Protein AF-A0A2V7A4N6-F1 (afdb_monomer_lite)

Foldseek 3Di:
DFDWDDWDWAQFQWWKKKFKDADLVLLVCQCVVQVHQFKFKWKADDPPTDGQDTHSGGDIDIGPHTDGGGITIIIGTNDPPPTRIDMDMDTHHDD

pLDDT: mean 85.52, std 9.91, range [47.59, 94.62]

Structure (mmCIF, N/CA/C/O backbone):
data_AF-A0A2V7A4N6-F1
#
_entry.id   AF-A0A2V7A4N6-F1
#
loop_
_atom_site.group_PDB
_atom_site.id
_atom_site.type_symbol
_atom_site.label_atom_id
_atom_site.label_alt_id
_atom_site.label_comp_id
_atom_site.label_asym_id
_atom_site.label_entity_id
_atom_site.label_seq_id
_atom_site.pdbx_PDB_ins_code
_atom_site.Cartn_x
_atom_site.Cartn_y
_atom_site.Cartn_z
_atom_site.occupancy
_atom_site.B_iso_or_equiv
_atom_site.auth_seq_id
_atom_site.auth_comp_id
_atom_site.auth_asym_id
_atom_site.auth_atom_id
_atom_site.pdbx_PDB_model_num
ATOM 1 N N . MET A 1 1 ? -2.523 -18.848 5.407 1.00 47.59 1 MET A N 1
ATOM 2 C CA . MET A 1 1 ? -1.700 -18.269 4.326 1.00 47.59 1 MET A CA 1
ATOM 3 C C . MET A 1 1 ? -2.074 -16.813 4.267 1.00 47.59 1 MET A C 1
ATOM 5 O O . MET A 1 1 ? -3.261 -16.539 4.164 1.00 47.59 1 MET A O 1
ATOM 9 N N . ASP A 1 2 ? -1.109 -15.915 4.394 1.00 56.47 2 ASP A N 1
ATOM 10 C CA . ASP A 1 2 ? -1.403 -14.493 4.265 1.00 56.47 2 ASP A CA 1
ATOM 11 C C . ASP A 1 2 ? -1.605 -14.185 2.787 1.00 56.47 2 ASP A C 1
ATOM 13 O O . ASP A 1 2 ? -0.725 -14.437 1.962 1.00 56.47 2 ASP A O 1
ATOM 17 N N . VAL A 1 3 ? -2.812 -13.748 2.449 1.00 57.75 3 VAL A N 1
ATOM 18 C CA . VAL A 1 3 ? -3.211 -13.496 1.068 1.00 57.75 3 VAL A CA 1
ATOM 19 C C . VAL A 1 3 ? -2.679 -12.124 0.658 1.00 57.75 3 VAL A C 1
ATOM 21 O O . VAL A 1 3 ? -2.794 -11.144 1.395 1.00 57.75 3 VAL A O 1
ATOM 24 N N . PHE A 1 4 ? -2.049 -12.068 -0.515 1.00 61.94 4 PHE A N 1
ATOM 25 C CA . PHE A 1 4 ? -1.648 -10.817 -1.144 1.00 61.94 4 PHE A CA 1
ATOM 26 C C . PHE A 1 4 ? -2.766 -10.331 -2.062 1.00 61.94 4 PHE A C 1
ATOM 28 O O . PHE A 1 4 ? -3.192 -11.046 -2.971 1.00 61.94 4 PHE A O 1
ATOM 35 N N . HIS A 1 5 ? -3.209 -9.098 -1.850 1.00 70.38 5 HIS A N 1
ATOM 36 C CA . HIS A 1 5 ? -4.215 -8.429 -2.659 1.00 70.38 5 HIS A CA 1
ATOM 37 C C . HIS A 1 5 ? -3.561 -7.389 -3.578 1.00 70.38 5 HIS A C 1
ATOM 39 O O . HIS A 1 5 ? -2.528 -6.794 -3.260 1.00 70.38 5 HIS A O 1
ATOM 45 N N . GLY A 1 6 ? -4.179 -7.178 -4.741 1.00 71.06 6 GLY A N 1
ATOM 46 C CA . GLY A 1 6 ? -3.714 -6.233 -5.755 1.00 71.06 6 GLY A CA 1
ATOM 47 C C . GLY A 1 6 ? -2.722 -6.810 -6.773 1.00 71.06 6 GLY A C 1
ATOM 48 O O . GLY A 1 6 ? -1.921 -7.708 -6.492 1.00 71.06 6 GLY A O 1
ATOM 49 N N . ASP A 1 7 ? -2.799 -6.278 -7.993 1.00 79.31 7 ASP A N 1
ATOM 50 C CA . ASP A 1 7 ? -1.887 -6.568 -9.108 1.00 79.31 7 ASP A CA 1
ATOM 51 C C . ASP A 1 7 ? -1.536 -5.264 -9.838 1.00 79.31 7 ASP A C 1
ATOM 53 O O . ASP A 1 7 ? -1.858 -5.050 -11.007 1.00 79.31 7 ASP A O 1
ATOM 57 N N . TRP A 1 8 ? -0.927 -4.327 -9.103 1.00 90.06 8 TRP A N 1
ATOM 58 C CA . TRP A 1 8 ? -0.472 -3.067 -9.684 1.00 90.06 8 TRP A CA 1
ATOM 59 C C . TRP A 1 8 ? 0.927 -3.251 -10.255 1.00 90.06 8 TRP A C 1
ATOM 61 O O . TRP A 1 8 ? 1.863 -3.589 -9.530 1.00 90.06 8 TRP A O 1
ATOM 71 N N . ARG A 1 9 ? 1.086 -2.999 -11.555 1.00 91.12 9 ARG A N 1
ATOM 72 C CA . ARG A 1 9 ? 2.369 -3.147 -12.251 1.00 91.12 9 ARG A CA 1
ATOM 73 C C . ARG A 1 9 ? 2.937 -1.803 -12.671 1.00 91.12 9 ARG A C 1
ATOM 75 O O . ARG A 1 9 ? 2.215 -0.947 -13.184 1.00 91.12 9 ARG A O 1
ATOM 82 N N . ALA A 1 10 ? 4.240 -1.642 -12.463 1.00 91.25 10 ALA A N 1
ATOM 83 C CA . ALA A 1 10 ? 4.959 -0.441 -12.855 1.00 91.25 10 ALA A CA 1
ATOM 84 C C . ALA A 1 10 ? 4.900 -0.270 -14.383 1.00 91.25 10 ALA A 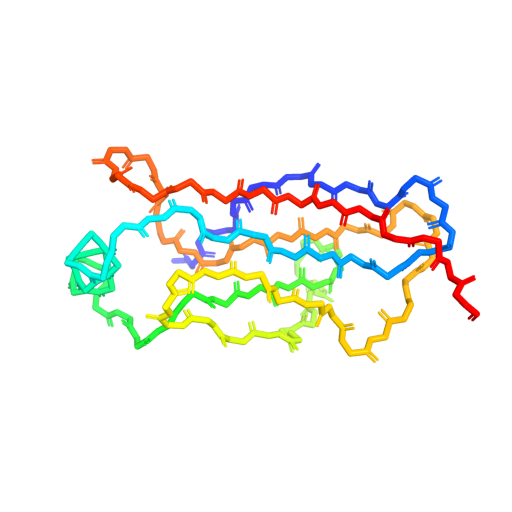C 1
ATOM 86 O O . ALA A 1 10 ? 5.315 -1.179 -15.102 1.00 91.25 10 ALA A O 1
ATOM 87 N N . PRO A 1 11 ? 4.436 0.869 -14.924 1.00 90.50 11 PRO A N 1
ATOM 88 C CA . PRO A 1 11 ? 4.357 1.053 -16.374 1.00 90.50 11 PRO A CA 1
ATOM 89 C C . PRO A 1 11 ? 5.745 1.220 -17.015 1.00 90.50 11 PRO A C 1
ATOM 91 O O . PRO A 1 11 ? 5.985 0.800 -18.144 1.00 90.50 11 PRO A O 1
ATOM 94 N N . LYS A 1 12 ? 6.692 1.811 -16.284 1.00 90.94 12 LYS A N 1
ATOM 95 C CA . LYS A 1 12 ? 8.077 2.076 -16.697 1.00 90.94 12 LYS A CA 1
ATOM 96 C C . LYS A 1 12 ? 8.997 1.970 -15.482 1.00 90.94 12 LYS A C 1
ATOM 98 O O . LYS A 1 12 ? 8.531 1.612 -14.405 1.00 90.94 12 LYS A O 1
ATOM 103 N N . ALA A 1 13 ? 10.280 2.293 -15.644 1.00 92.75 13 ALA A N 1
ATOM 104 C CA . ALA A 1 13 ? 11.131 2.542 -14.488 1.00 92.75 13 ALA A CA 1
ATOM 105 C C . ALA A 1 13 ? 10.567 3.739 -13.699 1.00 92.75 13 ALA A C 1
ATOM 107 O O . ALA A 1 13 ? 10.549 4.864 -14.201 1.00 92.75 13 ALA A O 1
ATOM 108 N N . SER A 1 14 ? 10.027 3.483 -12.513 1.00 93.00 14 SER A N 1
ATOM 109 C CA . SER A 1 14 ? 9.275 4.468 -11.730 1.00 93.00 14 SER A CA 1
ATOM 110 C C . SER A 1 14 ? 9.376 4.182 -10.238 1.00 93.00 14 SER A C 1
ATOM 112 O O . SER A 1 14 ? 9.750 3.084 -9.819 1.00 93.00 14 SER A O 1
ATOM 114 N N . ARG A 1 15 ? 9.056 5.178 -9.412 1.00 92.75 15 ARG A N 1
ATOM 115 C CA . ARG A 1 15 ? 8.945 4.993 -7.962 1.00 92.75 15 ARG A CA 1
ATOM 116 C C . ARG A 1 15 ? 7.461 4.879 -7.592 1.00 92.75 15 ARG A C 1
ATOM 118 O O . ARG A 1 15 ? 6.736 5.864 -7.740 1.00 92.75 15 ARG A O 1
ATOM 125 N N . PRO A 1 16 ? 6.978 3.698 -7.162 1.00 91.88 16 PRO A N 1
ATOM 126 C CA . PRO A 1 16 ? 5.597 3.558 -6.727 1.00 91.88 16 PRO A CA 1
ATOM 127 C C . PRO A 1 16 ? 5.319 4.408 -5.489 1.00 91.88 16 PRO A C 1
ATOM 129 O O . PRO A 1 16 ? 6.166 4.539 -4.604 1.00 91.88 16 PRO A O 1
ATOM 132 N N . ILE A 1 17 ? 4.106 4.942 -5.423 1.00 93.88 17 ILE A N 1
ATOM 133 C CA . ILE A 1 17 ? 3.553 5.642 -4.269 1.00 93.88 17 ILE A CA 1
ATOM 134 C C . ILE A 1 17 ? 2.249 4.944 -3.909 1.00 93.88 17 ILE A C 1
ATOM 136 O O . ILE A 1 17 ? 1.310 4.909 -4.708 1.00 93.88 17 ILE A O 1
ATOM 140 N N . VAL A 1 18 ? 2.212 4.377 -2.708 1.00 92.88 18 VAL A N 1
ATOM 141 C CA . VAL A 1 18 ? 1.014 3.760 -2.141 1.00 92.88 18 VAL A CA 1
ATOM 142 C C . VAL A 1 18 ? 0.230 4.832 -1.413 1.00 92.88 18 VAL A C 1
ATOM 144 O O . VAL A 1 18 ? 0.767 5.495 -0.532 1.00 92.88 18 VAL A O 1
ATOM 147 N N . THR A 1 19 ? -1.043 4.976 -1.747 1.00 94.06 19 THR A N 1
ATOM 148 C CA . THR A 1 19 ? -1.972 5.825 -1.009 1.00 94.06 19 THR A CA 1
ATOM 149 C C . THR A 1 19 ? -2.976 4.941 -0.292 1.00 94.06 19 THR A C 1
ATOM 151 O O . THR A 1 19 ? -3.678 4.155 -0.930 1.00 94.06 19 THR A O 1
ATOM 154 N N . VAL A 1 20 ? -3.028 5.084 1.029 1.00 93.00 20 VAL A N 1
ATOM 155 C CA . VAL A 1 20 ? -4.042 4.491 1.897 1.00 93.00 20 VAL A CA 1
ATOM 156 C C . VAL A 1 20 ? -5.028 5.596 2.252 1.00 93.00 20 VAL A C 1
ATOM 158 O O . VAL A 1 20 ? -4.688 6.524 2.988 1.00 93.00 20 VAL A O 1
ATOM 161 N N . ASP A 1 21 ? -6.221 5.517 1.676 1.00 92.56 21 ASP A N 1
ATOM 162 C CA . ASP A 1 21 ? -7.316 6.459 1.887 1.00 92.56 21 ASP A CA 1
ATOM 163 C C . ASP A 1 21 ? -8.311 5.852 2.879 1.00 92.56 21 ASP A C 1
ATOM 165 O O . ASP A 1 21 ? -8.979 4.857 2.581 1.00 92.56 21 ASP A O 1
ATOM 169 N N . ALA A 1 22 ? -8.311 6.401 4.093 1.00 92.25 22 ALA A N 1
ATOM 170 C CA . ALA A 1 22 ? -9.089 5.942 5.234 1.00 92.25 22 ALA A CA 1
ATOM 171 C C . ALA A 1 22 ? -9.114 7.018 6.330 1.00 92.25 22 ALA A C 1
ATOM 173 O O . ALA A 1 22 ? -8.232 7.877 6.402 1.00 92.25 22 ALA A O 1
ATOM 174 N N . THR A 1 23 ? -10.081 6.936 7.243 1.00 93.44 23 THR A N 1
ATOM 175 C CA . THR A 1 23 ? -9.995 7.648 8.527 1.00 93.44 23 THR A CA 1
ATOM 176 C C . THR A 1 23 ? -9.055 6.907 9.486 1.00 93.44 23 THR A C 1
ATOM 178 O O . THR A 1 23 ? -8.774 5.718 9.308 1.00 93.44 23 THR A O 1
ATOM 181 N N . GLU A 1 24 ? -8.574 7.577 10.540 1.00 89.50 24 GLU A N 1
ATOM 182 C CA . GLU A 1 24 ? -7.773 6.905 11.577 1.00 89.50 24 GLU A CA 1
ATOM 183 C C . GLU A 1 24 ? -8.528 5.750 12.244 1.00 89.50 24 GLU A C 1
ATOM 185 O O . GLU A 1 24 ? -7.940 4.706 12.525 1.00 89.50 24 GLU A O 1
ATOM 190 N N . ASP A 1 25 ? -9.828 5.921 12.487 1.00 91.94 25 ASP A N 1
ATOM 191 C CA . ASP A 1 25 ? -10.651 4.895 13.123 1.00 91.94 25 ASP A CA 1
ATOM 192 C C . ASP A 1 25 ? -10.866 3.695 12.200 1.00 91.94 25 ASP A C 1
ATOM 194 O O . ASP A 1 25 ? -10.735 2.559 12.653 1.00 91.94 25 ASP A O 1
ATOM 198 N N . ALA A 1 26 ? -11.096 3.926 10.902 1.00 91.38 26 ALA A N 1
ATOM 199 C CA . ALA A 1 26 ? -11.185 2.853 9.912 1.00 91.38 26 ALA A CA 1
ATOM 200 C C . ALA A 1 26 ? -9.874 2.054 9.832 1.00 91.38 26 ALA A C 1
ATOM 202 O O . ALA A 1 26 ? -9.903 0.823 9.813 1.00 91.38 26 ALA A O 1
ATOM 203 N N . MET A 1 27 ? -8.720 2.732 9.877 1.00 92.50 27 MET A N 1
ATOM 204 C CA . MET A 1 27 ? -7.419 2.056 9.939 1.00 92.50 27 MET A CA 1
ATOM 205 C C . MET A 1 27 ? -7.266 1.213 11.205 1.00 92.50 27 MET A C 1
ATOM 207 O O . MET A 1 27 ? -6.894 0.045 11.117 1.00 92.50 27 MET A O 1
ATOM 211 N N . LYS A 1 28 ? -7.584 1.759 12.385 1.00 91.19 28 LYS A N 1
ATOM 212 C CA . LYS A 1 28 ? -7.508 1.006 13.651 1.00 91.19 28 LYS A CA 1
ATOM 213 C C . LYS A 1 28 ? -8.423 -0.217 13.636 1.00 91.19 28 LYS A C 1
ATOM 215 O O . LYS A 1 28 ? -8.006 -1.289 14.066 1.00 91.19 28 LYS A O 1
ATOM 220 N N . GLN A 1 29 ? -9.647 -0.064 13.132 1.00 90.56 29 GLN A N 1
ATOM 221 C CA . GLN A 1 29 ? -10.612 -1.155 13.015 1.00 90.56 29 GLN A CA 1
ATOM 222 C C . GLN A 1 29 ? -10.126 -2.244 12.059 1.00 90.56 29 GLN A C 1
ATOM 224 O O . GLN A 1 29 ? -10.217 -3.417 12.407 1.00 90.56 29 GLN A O 1
ATOM 229 N N . LEU A 1 30 ? -9.566 -1.873 10.901 1.00 89.50 30 LEU A N 1
ATOM 230 C CA . LEU A 1 30 ? -8.974 -2.818 9.952 1.00 89.50 30 LEU A CA 1
ATOM 231 C C . LEU A 1 30 ? -7.855 -3.632 10.617 1.00 89.50 30 LEU A C 1
ATOM 233 O O . LEU A 1 30 ? -7.896 -4.859 10.633 1.00 89.50 30 LEU A O 1
ATOM 237 N N . LEU A 1 31 ? -6.872 -2.949 11.206 1.00 90.50 31 LEU A N 1
ATOM 238 C CA . LEU A 1 31 ? -5.720 -3.592 11.843 1.00 90.50 31 LEU A CA 1
ATOM 239 C C . LEU A 1 31 ? -6.151 -4.528 12.983 1.00 90.50 31 LEU A C 1
ATOM 241 O O . LEU A 1 31 ? -5.672 -5.659 13.075 1.00 90.50 31 LEU A O 1
ATOM 245 N N . ALA A 1 32 ? -7.112 -4.093 13.804 1.00 90.06 32 ALA A N 1
ATOM 246 C CA . ALA A 1 32 ? -7.678 -4.904 14.877 1.00 90.06 32 ALA A CA 1
ATOM 247 C C . ALA A 1 32 ? -8.460 -6.120 14.354 1.00 90.06 32 ALA A C 1
ATOM 249 O O . ALA A 1 32 ? -8.311 -7.209 14.907 1.00 90.06 32 ALA A O 1
ATOM 250 N N . ALA A 1 33 ? -9.251 -5.962 13.288 1.00 87.31 33 ALA A N 1
ATOM 251 C CA . ALA A 1 33 ? -10.034 -7.045 12.690 1.00 87.31 33 ALA A CA 1
ATOM 252 C C . ALA A 1 33 ? -9.145 -8.184 12.169 1.00 87.31 33 ALA A C 1
ATOM 254 O O . ALA A 1 33 ? -9.498 -9.354 12.305 1.00 87.31 33 ALA A O 1
ATOM 255 N N . PHE A 1 34 ? -7.970 -7.846 11.633 1.00 85.06 34 PHE A N 1
ATOM 256 C CA . PHE A 1 34 ? -6.990 -8.823 11.157 1.00 85.06 34 PHE A CA 1
ATOM 257 C C . PHE A 1 34 ? -5.958 -9.241 12.209 1.00 85.06 34 PHE A C 1
ATOM 259 O O . PHE A 1 34 ? -5.166 -10.145 11.951 1.00 85.06 34 PHE A O 1
ATOM 266 N N . GLY A 1 35 ? -5.949 -8.610 13.386 1.00 88.50 35 GLY A N 1
ATOM 267 C CA . GLY A 1 35 ? -4.952 -8.868 14.425 1.00 88.50 35 GLY A CA 1
ATOM 268 C C . GLY A 1 35 ? -3.518 -8.549 13.986 1.00 88.50 35 GLY A C 1
ATOM 269 O O . GLY A 1 35 ? -2.581 -9.194 14.457 1.00 88.50 35 GLY A O 1
ATOM 270 N N . ILE A 1 36 ? -3.340 -7.584 13.076 1.00 87.75 36 ILE A N 1
ATOM 271 C CA . ILE A 1 36 ? -2.038 -7.184 12.521 1.00 87.75 36 ILE A CA 1
ATOM 272 C C . ILE A 1 36 ? -1.651 -5.772 12.986 1.00 87.75 36 ILE A C 1
ATOM 274 O O . ILE A 1 36 ? -2.522 -4.921 13.154 1.00 87.75 36 ILE A O 1
ATOM 278 N N . PRO A 1 37 ? -0.353 -5.475 13.178 1.00 89.38 37 PRO A N 1
ATOM 279 C CA . PRO A 1 37 ? 0.097 -4.144 13.597 1.00 89.38 37 PRO A CA 1
ATOM 280 C C . PRO A 1 37 ? 0.148 -3.123 12.445 1.00 89.38 37 PRO A C 1
ATOM 282 O O . PRO A 1 37 ? 0.178 -1.916 12.689 1.00 89.38 37 PRO A O 1
ATOM 285 N N . SER A 1 38 ? 0.192 -3.595 11.197 1.00 91.31 38 SER A N 1
ATOM 286 C CA . SER A 1 38 ? 0.341 -2.782 9.988 1.00 91.31 38 SER A CA 1
ATOM 287 C C . SER A 1 38 ? -0.069 -3.565 8.743 1.00 91.31 38 SER A C 1
ATOM 289 O O . SER A 1 38 ? -0.056 -4.793 8.743 1.00 91.31 38 SER A O 1
ATOM 291 N N . LEU A 1 39 ? -0.373 -2.842 7.667 1.00 90.31 39 LEU A N 1
ATOM 292 C CA . LEU A 1 39 ? -0.425 -3.375 6.310 1.00 90.31 39 LEU A CA 1
ATOM 293 C C . LEU A 1 39 ? 0.987 -3.439 5.735 1.00 90.31 39 LEU A C 1
ATOM 295 O O . LEU A 1 39 ? 1.695 -2.429 5.717 1.00 90.31 39 LEU A O 1
ATOM 299 N N . ASP A 1 40 ? 1.376 -4.602 5.224 1.00 89.56 40 ASP A N 1
ATOM 300 C CA . ASP A 1 40 ? 2.669 -4.769 4.568 1.00 89.56 40 ASP A CA 1
ATOM 301 C C . ASP A 1 40 ? 2.508 -4.630 3.053 1.00 89.56 40 ASP A C 1
ATOM 303 O O . ASP A 1 40 ? 1.730 -5.349 2.420 1.00 89.56 40 ASP A O 1
ATOM 307 N N . PHE A 1 41 ? 3.275 -3.720 2.460 1.00 90.06 41 PHE A N 1
ATOM 308 C CA . PHE A 1 41 ? 3.351 -3.536 1.017 1.00 90.06 41 PHE A CA 1
ATOM 309 C C . PHE A 1 41 ? 4.627 -4.159 0.479 1.00 90.06 41 PHE A C 1
ATOM 311 O O . PHE A 1 41 ? 5.738 -3.898 0.963 1.00 90.06 41 PHE A O 1
ATOM 318 N N . ALA A 1 42 ? 4.460 -4.970 -0.557 1.00 89.06 42 ALA A N 1
ATOM 319 C CA . ALA A 1 42 ? 5.537 -5.753 -1.113 1.00 89.06 42 ALA A CA 1
ATOM 320 C C . ALA A 1 42 ? 5.765 -5.442 -2.591 1.00 89.06 42 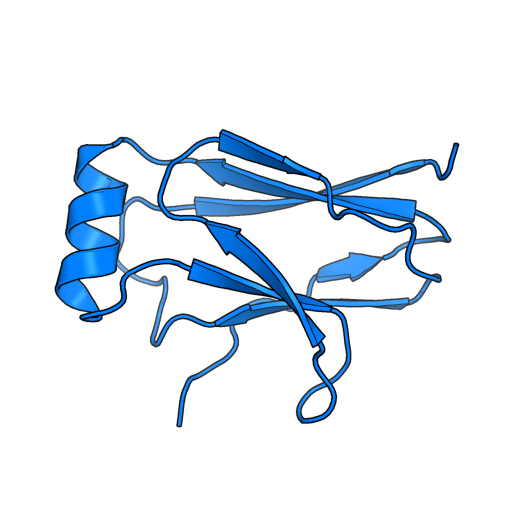ALA A C 1
ATOM 322 O O . ALA A 1 42 ? 4.851 -5.067 -3.328 1.00 89.06 42 ALA A O 1
ATOM 323 N N . ILE A 1 43 ? 7.025 -5.571 -2.996 1.00 89.19 43 ILE A N 1
ATOM 324 C CA . ILE A 1 43 ? 7.481 -5.461 -4.378 1.00 89.19 43 ILE A CA 1
ATOM 325 C C . ILE A 1 43 ? 7.960 -6.836 -4.828 1.00 89.19 43 ILE A C 1
ATOM 327 O O . ILE A 1 43 ? 8.814 -7.426 -4.168 1.00 89.19 43 ILE A O 1
ATOM 331 N N . GLY A 1 44 ? 7.503 -7.290 -5.990 1.00 85.81 44 GLY A N 1
ATOM 332 C CA . GLY A 1 44 ? 7.950 -8.539 -6.603 1.00 85.81 44 GLY A CA 1
ATOM 333 C C . GLY A 1 44 ? 6.801 -9.468 -6.973 1.00 85.81 44 GLY A C 1
ATOM 334 O O . GLY A 1 44 ? 5.630 -9.160 -6.759 1.00 85.81 44 GLY A O 1
ATOM 335 N N . GLU A 1 45 ? 7.153 -10.595 -7.584 1.00 82.81 45 GLU A N 1
ATOM 336 C CA . GLU A 1 45 ? 6.196 -11.635 -7.965 1.00 82.81 45 GLU A CA 1
ATOM 337 C C . GLU A 1 45 ? 5.835 -12.537 -6.779 1.00 82.81 45 GLU A C 1
ATOM 339 O O . GLU A 1 45 ? 6.569 -12.607 -5.793 1.00 82.81 45 GLU A O 1
ATOM 344 N N . ALA A 1 46 ? 4.722 -13.266 -6.917 1.00 75.69 46 ALA A N 1
ATOM 345 C CA . ALA A 1 46 ? 4.212 -14.183 -5.901 1.00 75.69 46 ALA A CA 1
ATOM 346 C C . ALA A 1 46 ? 5.269 -15.203 -5.440 1.00 75.69 46 ALA A C 1
ATOM 348 O O . ALA A 1 46 ? 5.773 -15.987 -6.245 1.00 75.69 46 ALA A O 1
ATOM 349 N N . GLY A 1 47 ? 5.589 -15.213 -4.145 1.00 77.38 47 GLY A N 1
ATOM 350 C CA . GLY A 1 47 ? 6.602 -16.083 -3.539 1.00 77.38 47 GLY A CA 1
ATOM 351 C C . GLY A 1 47 ? 8.041 -15.555 -3.617 1.00 77.38 47 GLY A C 1
ATOM 352 O O . GLY A 1 47 ? 8.953 -16.223 -3.129 1.00 77.38 47 GLY A O 1
ATOM 353 N N . GLN A 1 48 ? 8.261 -14.382 -4.215 1.00 82.12 48 GLN A N 1
ATOM 354 C CA . GLN A 1 48 ? 9.557 -13.692 -4.285 1.00 82.12 48 GLN A CA 1
ATOM 355 C C . GLN A 1 48 ? 9.462 -12.233 -3.816 1.00 82.12 48 GLN A C 1
ATOM 357 O O . GLN A 1 48 ? 10.363 -11.430 -4.080 1.00 82.12 48 GLN A O 1
ATOM 362 N N . GLU A 1 49 ? 8.371 -11.862 -3.148 1.00 82.19 49 GLU A N 1
ATOM 363 C CA . GLU A 1 49 ? 8.144 -10.485 -2.754 1.00 82.19 49 GLU A CA 1
ATOM 364 C C . GLU A 1 49 ? 9.112 -10.034 -1.658 1.00 82.19 49 GLU A C 1
ATOM 366 O O . GLU A 1 49 ? 9.386 -10.729 -0.679 1.00 82.19 49 GLU A O 1
ATOM 371 N N . GLN A 1 50 ? 9.592 -8.803 -1.800 1.00 78.50 50 GLN A N 1
ATOM 372 C CA . GLN A 1 50 ? 10.309 -8.084 -0.758 1.00 78.50 50 GLN A CA 1
ATOM 373 C C . GLN A 1 50 ? 9.319 -7.146 -0.070 1.00 78.50 50 GLN A C 1
ATOM 375 O O . GLN A 1 50 ? 8.720 -6.296 -0.733 1.00 78.50 50 GLN A O 1
ATOM 380 N N . VAL A 1 51 ? 9.149 -7.278 1.249 1.00 76.94 51 VAL A N 1
ATOM 381 C CA . VAL A 1 51 ? 8.406 -6.288 2.045 1.00 76.94 51 VAL A CA 1
ATOM 382 C C . VAL A 1 51 ? 9.261 -5.035 2.123 1.00 76.94 51 VAL A C 1
ATOM 384 O O . VAL A 1 51 ? 10.393 -5.087 2.600 1.00 76.94 51 VAL A O 1
ATOM 387 N N . MET A 1 52 ? 8.745 -3.922 1.609 1.00 81.50 52 MET A N 1
ATOM 388 C CA . MET A 1 52 ? 9.536 -2.693 1.497 1.00 81.50 52 MET A CA 1
ATOM 389 C C . MET A 1 52 ? 8.878 -1.501 2.198 1.00 81.50 52 MET A C 1
ATOM 391 O O . MET A 1 52 ? 9.548 -0.483 2.359 1.00 81.50 52 MET A O 1
ATOM 395 N N . ILE A 1 53 ? 7.618 -1.615 2.649 1.00 89.81 53 ILE A N 1
ATOM 396 C CA . ILE A 1 53 ? 6.956 -0.618 3.506 1.00 89.81 53 ILE A CA 1
ATOM 397 C C . ILE A 1 53 ? 5.923 -1.306 4.408 1.00 89.81 53 ILE A C 1
ATOM 399 O O . ILE A 1 53 ? 5.147 -2.133 3.934 1.00 89.81 53 ILE A O 1
ATOM 403 N N . GLN A 1 54 ? 5.878 -0.910 5.679 1.00 91.75 54 GLN A N 1
ATOM 404 C CA . GLN A 1 54 ? 4.800 -1.240 6.611 1.00 91.75 54 GLN A CA 1
ATOM 405 C C . GLN A 1 54 ? 4.022 0.036 6.933 1.00 91.75 54 GLN A C 1
ATOM 407 O O . GLN A 1 54 ? 4.626 1.063 7.247 1.00 91.75 54 GLN A O 1
ATOM 412 N N . VAL A 1 55 ? 2.695 -0.008 6.835 1.00 92.06 55 VAL A N 1
ATOM 413 C CA . VAL A 1 55 ? 1.827 1.166 6.986 1.00 92.06 55 VAL A CA 1
ATOM 414 C C . VAL A 1 55 ? 0.742 0.885 8.013 1.00 92.06 55 VAL A C 1
ATOM 416 O O . VAL A 1 55 ? -0.021 -0.068 7.880 1.00 92.06 55 VAL A O 1
ATOM 419 N N . SER A 1 56 ? 0.643 1.740 9.025 1.00 92.69 56 SER A N 1
ATOM 420 C CA . SER A 1 56 ? -0.370 1.645 10.084 1.00 92.69 56 SER A CA 1
ATOM 421 C C . SER A 1 56 ? -1.368 2.809 10.087 1.00 92.69 56 SER A C 1
ATOM 423 O O . SER A 1 56 ? -2.291 2.824 10.897 1.00 92.69 56 SER A O 1
ATOM 425 N N . THR A 1 57 ? -1.218 3.776 9.178 1.00 93.88 57 THR A N 1
ATOM 426 C CA . THR A 1 57 ? -2.057 4.980 9.105 1.00 93.88 57 THR A CA 1
ATOM 427 C C . THR A 1 57 ? -2.487 5.279 7.674 1.00 93.88 57 THR A C 1
ATOM 429 O O . THR A 1 57 ? -1.879 4.807 6.713 1.00 93.88 57 THR A O 1
ATOM 432 N N . ALA A 1 58 ? -3.511 6.117 7.524 1.00 93.50 58 ALA A N 1
ATOM 433 C CA . ALA A 1 58 ? -3.829 6.721 6.238 1.00 93.50 58 ALA A CA 1
ATOM 434 C C . ALA A 1 58 ? -2.701 7.666 5.790 1.00 93.50 58 ALA A C 1
ATOM 436 O O . ALA A 1 58 ? -1.955 8.202 6.617 1.00 93.50 58 ALA A O 1
ATOM 437 N N . GLY A 1 59 ? -2.569 7.867 4.481 1.00 94.62 59 GLY A N 1
ATOM 438 C CA . GLY A 1 59 ? -1.547 8.737 3.905 1.00 94.62 59 GLY A CA 1
ATOM 439 C C . GLY A 1 59 ? -0.982 8.232 2.583 1.00 94.62 59 GLY A C 1
ATOM 440 O O . GLY A 1 59 ? -1.471 7.269 1.997 1.00 94.62 59 GLY A O 1
ATOM 441 N N . SER A 1 60 ? 0.059 8.915 2.104 1.00 94.56 60 SER A N 1
ATOM 442 C CA . SER A 1 60 ? 0.799 8.534 0.897 1.00 94.56 60 SER A CA 1
ATOM 443 C C . SER A 1 60 ? 2.243 8.188 1.235 1.00 94.56 60 SER A C 1
ATOM 445 O O . SER A 1 60 ? 2.947 8.966 1.875 1.00 94.56 60 SER A O 1
ATOM 447 N N . PHE A 1 61 ? 2.678 7.026 0.767 1.00 93.94 61 PHE A N 1
ATOM 448 C CA . PHE A 1 61 ? 3.930 6.387 1.137 1.00 93.94 61 PHE A CA 1
ATOM 449 C C . PHE A 1 61 ? 4.708 6.042 -0.140 1.00 93.94 61 PHE A C 1
ATOM 451 O O . PHE A 1 61 ? 4.379 5.067 -0.825 1.00 93.94 61 PHE A O 1
ATOM 458 N N . PRO A 1 62 ? 5.712 6.850 -0.524 1.00 92.19 62 PRO A N 1
ATOM 459 C CA . PRO A 1 62 ? 6.589 6.511 -1.635 1.00 92.19 62 PRO A CA 1
ATOM 460 C C . PRO A 1 62 ? 7.483 5.329 -1.253 1.00 92.19 62 PRO A C 1
ATOM 462 O O . PRO A 1 62 ? 8.064 5.304 -0.167 1.00 92.19 62 PRO A O 1
ATOM 465 N N . PHE A 1 63 ? 7.655 4.369 -2.161 1.00 90.56 63 PHE A N 1
ATOM 466 C CA . PHE A 1 63 ? 8.651 3.318 -1.967 1.00 90.56 63 PHE A CA 1
ATOM 467 C C . PHE A 1 63 ? 10.069 3.899 -1.952 1.00 90.56 63 PHE A C 1
ATOM 469 O O . PHE A 1 63 ? 10.363 4.852 -2.678 1.00 90.56 63 PHE A O 1
ATOM 476 N N . PRO A 1 64 ? 10.992 3.303 -1.176 1.00 87.31 64 PRO A N 1
ATOM 477 C CA . PRO A 1 64 ? 12.339 3.843 -1.002 1.00 87.31 64 PRO A CA 1
ATOM 478 C C . PRO A 1 64 ? 13.212 3.728 -2.261 1.00 87.31 64 PRO A C 1
ATOM 480 O O . PRO A 1 64 ? 14.274 4.343 -2.326 1.00 87.31 64 PRO A O 1
ATOM 483 N N . ARG A 1 65 ? 12.793 2.951 -3.271 1.00 87.75 65 ARG A N 1
ATOM 484 C CA . ARG A 1 65 ? 13.554 2.732 -4.506 1.00 87.75 65 ARG A CA 1
ATOM 485 C C . ARG A 1 65 ? 12.684 2.806 -5.756 1.00 87.75 65 ARG A C 1
ATOM 487 O O . ARG A 1 65 ? 11.489 2.522 -5.716 1.00 87.75 65 ARG A O 1
ATOM 494 N N . VAL A 1 66 ? 13.327 3.138 -6.872 1.00 90.50 66 VAL A N 1
ATOM 495 C CA . VAL A 1 66 ? 12.773 2.954 -8.219 1.00 90.50 66 VAL A CA 1
ATOM 496 C C . VAL A 1 66 ? 12.691 1.455 -8.515 1.00 90.50 66 VAL A C 1
ATOM 498 O O . VAL A 1 66 ? 13.593 0.697 -8.157 1.00 90.50 66 VAL A O 1
ATOM 501 N N . VAL A 1 67 ? 11.610 1.029 -9.160 1.00 89.38 67 VAL A N 1
ATOM 502 C CA . VAL A 1 67 ? 11.430 -0.334 -9.668 1.00 89.38 67 VAL A C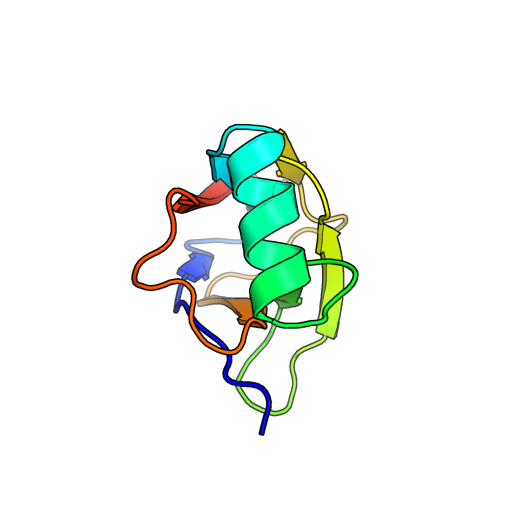A 1
ATOM 503 C C . VAL A 1 67 ? 11.431 -0.316 -11.190 1.00 89.38 67 VAL A C 1
ATOM 505 O O . VAL A 1 67 ? 11.092 0.696 -11.800 1.00 89.38 67 VAL A O 1
ATOM 508 N N . VAL A 1 68 ? 11.827 -1.422 -11.817 1.00 91.12 68 VAL A N 1
ATOM 509 C CA . VAL A 1 68 ? 11.806 -1.550 -13.281 1.00 91.12 68 VAL A CA 1
ATOM 510 C C . VAL A 1 68 ? 10.374 -1.717 -13.799 1.00 91.12 68 VAL A C 1
ATOM 512 O O . VAL A 1 68 ? 9.478 -2.103 -13.045 1.00 91.12 68 VAL A O 1
ATOM 515 N N . SER A 1 69 ? 10.161 -1.464 -15.094 1.00 91.56 69 SER A N 1
ATOM 516 C CA . SER A 1 69 ? 8.866 -1.709 -15.748 1.00 91.56 69 SER A CA 1
ATOM 517 C C . SER A 1 69 ? 8.385 -3.147 -15.516 1.00 91.56 69 SER A C 1
ATOM 519 O O . SER A 1 69 ? 9.185 -4.080 -15.472 1.00 91.56 69 SER A O 1
ATOM 521 N N . GLY A 1 70 ? 7.078 -3.319 -15.337 1.00 89.88 70 GLY A N 1
ATOM 522 C CA . GLY A 1 70 ? 6.426 -4.602 -15.092 1.00 89.88 70 GLY A CA 1
ATOM 523 C C . GLY A 1 70 ? 6.497 -5.093 -13.647 1.00 89.88 70 GLY A C 1
ATOM 524 O O . GLY A 1 70 ? 5.737 -5.997 -13.297 1.00 89.88 70 GLY A O 1
ATOM 525 N N . THR A 1 71 ? 7.340 -4.486 -12.800 1.00 90.56 71 THR A N 1
ATOM 526 C CA . THR A 1 71 ? 7.460 -4.874 -11.389 1.00 90.56 71 THR A CA 1
ATOM 527 C C . THR A 1 71 ? 6.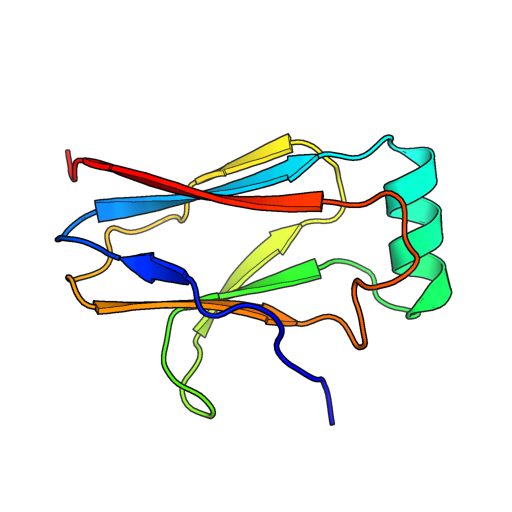114 -4.749 -10.685 1.00 90.56 71 THR A C 1
ATOM 529 O O . THR A 1 71 ? 5.465 -3.701 -10.752 1.00 90.56 71 THR A O 1
ATOM 532 N N . ARG A 1 72 ? 5.714 -5.818 -9.995 1.00 90.31 72 ARG A N 1
ATOM 533 C CA . ARG A 1 72 ? 4.460 -5.889 -9.253 1.00 90.31 72 ARG A CA 1
ATOM 534 C C . ARG A 1 72 ? 4.584 -5.256 -7.866 1.00 90.31 72 ARG A C 1
ATOM 536 O O . ARG A 1 72 ? 5.602 -5.412 -7.192 1.00 90.31 72 ARG A O 1
ATOM 543 N N . VAL A 1 73 ? 3.522 -4.568 -7.460 1.00 89.44 73 VAL A N 1
ATOM 544 C CA . VAL A 1 73 ? 3.263 -4.098 -6.098 1.00 89.44 73 VAL A CA 1
ATOM 545 C C . VAL A 1 73 ? 1.991 -4.776 -5.595 1.00 89.44 73 VAL A C 1
ATOM 547 O O . VAL A 1 73 ? 0.989 -4.837 -6.311 1.00 89.44 73 VAL A O 1
ATOM 550 N N . SER A 1 74 ? 2.034 -5.282 -4.368 1.00 87.44 74 SER A N 1
ATOM 551 C CA . SER A 1 74 ? 0.922 -5.968 -3.705 1.00 87.44 74 SER A CA 1
ATOM 552 C C . SER A 1 74 ? 0.846 -5.578 -2.227 1.00 87.44 74 SER A C 1
ATOM 554 O O . SER A 1 74 ? 1.794 -5.022 -1.667 1.00 87.44 74 SER A O 1
ATOM 556 N N . VAL A 1 75 ? -0.296 -5.843 -1.595 1.00 87.00 75 VAL A N 1
ATOM 557 C CA . VAL A 1 75 ? -0.526 -5.618 -0.160 1.00 87.00 75 VAL A CA 1
ATOM 558 C C . VAL A 1 75 ? -0.868 -6.933 0.529 1.00 87.00 75 VAL A C 1
ATOM 560 O O . VAL A 1 75 ? -1.642 -7.720 -0.007 1.00 87.00 75 VAL A O 1
ATOM 563 N N . ARG A 1 76 ? -0.299 -7.183 1.708 1.00 83.00 76 ARG A N 1
ATOM 564 C CA . ARG A 1 76 ? -0.562 -8.371 2.529 1.00 83.00 76 ARG A CA 1
ATOM 565 C C . ARG A 1 76 ? -1.526 -8.013 3.659 1.00 83.00 76 ARG A C 1
ATOM 567 O O . ARG A 1 76 ? -1.133 -7.396 4.645 1.00 83.00 76 ARG A O 1
ATOM 574 N N . ALA A 1 77 ? -2.782 -8.404 3.498 1.00 72.62 77 ALA A N 1
ATOM 575 C CA . ALA A 1 77 ? -3.841 -8.328 4.504 1.00 72.62 77 ALA A CA 1
ATOM 576 C C . ALA A 1 77 ? -4.872 -9.407 4.158 1.00 72.62 77 ALA A C 1
ATOM 578 O O . ALA A 1 77 ? -5.109 -9.624 2.977 1.00 72.62 77 ALA A O 1
ATOM 579 N N . ALA A 1 78 ? -5.438 -10.119 5.138 1.00 64.38 78 ALA A N 1
ATOM 580 C CA . ALA A 1 78 ? -6.186 -11.350 4.846 1.00 64.38 78 ALA A CA 1
ATOM 581 C C . ALA A 1 78 ? -7.511 -11.137 4.083 1.00 64.38 78 ALA A C 1
ATOM 583 O O . ALA A 1 78 ? -8.058 -12.101 3.561 1.00 64.38 78 ALA A O 1
ATOM 584 N N . ASP A 1 79 ? -7.986 -9.901 3.981 1.00 66.00 79 ASP A N 1
ATOM 585 C CA . ASP A 1 79 ? -8.886 -9.377 2.956 1.00 66.00 79 ASP A CA 1
ATOM 586 C C . ASP A 1 79 ? -8.898 -7.849 3.144 1.00 66.00 79 ASP A C 1
ATOM 588 O O . ASP A 1 79 ? -8.743 -7.372 4.261 1.00 66.00 79 ASP A O 1
ATOM 592 N N . LEU A 1 80 ? -9.050 -7.044 2.099 1.00 72.75 80 LEU A N 1
ATOM 593 C CA . LEU A 1 80 ? -9.371 -5.615 2.285 1.00 72.75 80 LEU A CA 1
ATOM 594 C C . LEU A 1 80 ? -10.854 -5.335 2.021 1.00 72.75 80 LEU A C 1
ATOM 596 O O . LEU A 1 80 ? -11.333 -4.230 2.271 1.00 72.75 80 LEU A O 1
ATOM 600 N N . SER A 1 81 ? -11.586 -6.323 1.502 1.00 69.56 81 SER A N 1
ATOM 601 C CA . SER A 1 81 ? -12.997 -6.192 1.176 1.00 69.56 81 SER A CA 1
ATOM 602 C C . SER A 1 81 ? -13.845 -6.010 2.441 1.00 69.56 81 SER A C 1
ATOM 604 O O . SER A 1 81 ? -13.583 -6.602 3.484 1.00 69.56 81 SER A O 1
ATOM 606 N N . GLY A 1 82 ? -14.852 -5.136 2.360 1.00 73.31 82 GLY A N 1
ATOM 607 C CA . GLY A 1 82 ? -15.760 -4.856 3.478 1.00 73.31 82 GLY A CA 1
ATOM 608 C C . GLY A 1 82 ? -15.257 -3.838 4.509 1.00 73.31 82 GLY A C 1
ATOM 609 O O . GLY A 1 82 ? -15.976 -3.571 5.468 1.00 73.31 82 GLY A O 1
ATOM 610 N N . HIS A 1 83 ? -14.079 -3.241 4.309 1.00 81.94 83 HIS A N 1
ATOM 611 C CA . HIS A 1 83 ? -13.555 -2.171 5.158 1.00 81.94 83 HIS A CA 1
ATOM 612 C C . HIS A 1 83 ? -13.544 -0.818 4.436 1.00 81.94 83 HIS A C 1
ATOM 614 O O . HIS A 1 83 ? -13.328 -0.749 3.226 1.00 81.94 83 HIS A O 1
ATOM 620 N N . ASP A 1 84 ? -13.683 0.271 5.197 1.00 86.69 84 ASP A N 1
ATOM 621 C CA . ASP A 1 84 ? -13.619 1.658 4.703 1.00 86.69 84 ASP A CA 1
ATOM 622 C C . ASP A 1 84 ? -12.175 2.125 4.413 1.00 86.69 84 ASP A C 1
ATOM 624 O O . ASP A 1 84 ? -11.816 3.283 4.624 1.00 86.69 84 ASP A O 1
ATOM 628 N N . VAL A 1 85 ? -11.317 1.210 3.951 1.00 88.12 85 VAL A N 1
ATOM 629 C CA . VAL A 1 85 ? -9.907 1.465 3.644 1.00 88.12 85 VAL A CA 1
ATOM 630 C C . VAL A 1 85 ? -9.661 1.184 2.170 1.00 88.12 85 VAL A C 1
ATOM 632 O O . VAL A 1 85 ? -9.744 0.044 1.717 1.00 88.12 85 VAL A O 1
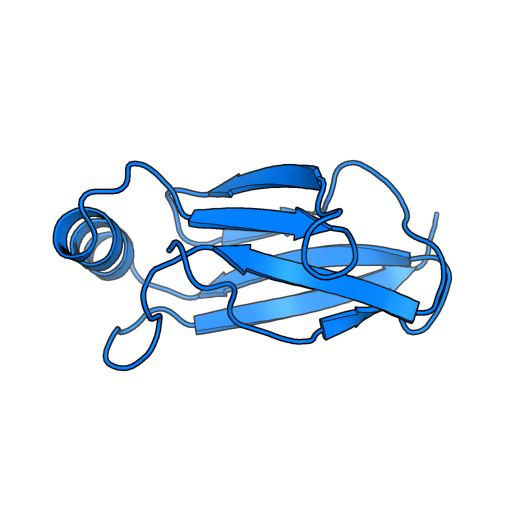ATOM 635 N N . GLN A 1 86 ? -9.325 2.224 1.407 1.00 88.56 86 GLN A N 1
ATOM 636 C CA . GLN A 1 86 ? -8.976 2.093 -0.005 1.00 88.56 86 GLN A CA 1
ATOM 637 C C . GLN A 1 86 ? -7.470 2.197 -0.207 1.00 88.56 86 GLN A C 1
ATOM 639 O O . GLN A 1 86 ? -6.818 3.125 0.264 1.00 88.56 86 GLN A O 1
ATOM 644 N N . VAL A 1 87 ? -6.921 1.269 -0.986 1.00 89.19 87 VAL A N 1
ATOM 645 C CA . VAL A 1 87 ? -5.510 1.268 -1.374 1.00 89.19 87 VAL A CA 1
ATOM 646 C C . VAL A 1 87 ? -5.398 1.585 -2.858 1.00 89.19 87 VAL A C 1
ATOM 648 O O . VAL A 1 87 ? -6.026 0.937 -3.697 1.00 89.19 87 VAL A O 1
ATOM 651 N N . ARG A 1 88 ? -4.566 2.570 -3.192 1.00 90.38 88 ARG A N 1
ATOM 652 C CA . ARG A 1 88 ? -4.233 2.934 -4.573 1.00 90.38 88 ARG A CA 1
ATOM 653 C C . ARG A 1 88 ? -2.724 2.943 -4.751 1.00 90.38 88 ARG A C 1
ATOM 655 O O . ARG A 1 88 ? -1.990 3.319 -3.842 1.00 90.38 88 ARG A O 1
ATOM 662 N N . VAL A 1 89 ? -2.267 2.574 -5.943 1.00 91.00 89 VAL A N 1
ATOM 663 C CA . VAL A 1 89 ? -0.860 2.695 -6.335 1.00 91.00 89 VAL A CA 1
ATOM 664 C C . VAL A 1 89 ? -0.770 3.665 -7.500 1.00 91.00 89 VAL A C 1
ATOM 666 O O . VAL A 1 89 ? -1.404 3.469 -8.537 1.00 91.00 89 VAL A O 1
ATOM 669 N N . SER A 1 90 ? 0.021 4.714 -7.316 1.00 92.75 90 SER A N 1
ATOM 670 C CA . SER A 1 90 ? 0.412 5.638 -8.377 1.00 92.75 90 SER A CA 1
ATOM 671 C C . SER A 1 90 ? 1.911 5.519 -8.636 1.00 92.75 90 SER A C 1
ATOM 673 O O . SER A 1 90 ? 2.654 4.952 -7.834 1.00 92.75 90 SER A O 1
ATOM 675 N N . TRP A 1 91 ? 2.363 6.015 -9.783 1.00 91.50 91 TRP A N 1
ATOM 676 C CA . TRP A 1 91 ? 3.747 5.874 -10.223 1.00 91.50 91 TRP A CA 1
ATOM 677 C C . TRP A 1 91 ? 4.304 7.257 -10.514 1.00 91.50 91 TRP A C 1
ATOM 679 O O . TRP A 1 91 ? 3.807 7.931 -11.415 1.00 91.50 91 TRP A O 1
ATOM 689 N N . SER A 1 92 ? 5.326 7.677 -9.770 1.00 87.81 92 SER A N 1
ATOM 690 C CA . SER A 1 92 ? 6.089 8.862 -10.147 1.00 87.81 92 SER A CA 1
ATOM 691 C C . SER A 1 92 ? 7.181 8.474 -11.132 1.00 87.81 92 SER A C 1
ATOM 693 O O . SER A 1 92 ? 7.749 7.379 -11.049 1.00 87.81 92 SER A O 1
ATOM 695 N N . ASP A 1 93 ? 7.527 9.389 -12.028 1.00 80.50 93 ASP A N 1
ATOM 696 C CA . ASP A 1 93 ? 8.696 9.216 -12.882 1.00 80.50 93 ASP A CA 1
ATOM 697 C C . ASP A 1 93 ? 9.942 8.972 -12.024 1.00 80.50 93 ASP A C 1
ATOM 699 O O . ASP A 1 93 ? 10.060 9.482 -10.903 1.00 80.50 93 ASP A O 1
ATOM 703 N N . ALA A 1 94 ? 10.837 8.114 -12.517 1.00 66.88 94 ALA A N 1
ATOM 704 C CA . ALA A 1 94 ? 12.148 7.975 -11.912 1.00 66.88 94 ALA A CA 1
ATOM 705 C C . ALA A 1 94 ? 12.879 9.316 -12.081 1.00 66.88 94 ALA A C 1
ATOM 707 O O . ALA A 1 94 ? 13.121 9.733 -13.214 1.00 66.88 94 ALA A O 1
ATOM 708 N N . LEU A 1 95 ? 13.146 9.997 -10.961 1.00 56.88 95 LEU A N 1
ATOM 709 C CA . LEU A 1 95 ? 14.130 11.082 -10.899 1.00 56.88 95 LEU A CA 1
ATOM 710 C C . LEU A 1 95 ? 15.522 10.536 -11.220 1.00 56.88 95 LEU A C 1
ATOM 712 O O . LEU A 1 95 ? 15.832 9.432 -10.708 1.00 56.88 95 LEU A O 1
#

Sequence (95 aa):
MDVFHGDWRAPKASRPIVTVDATEDAMKQLLAAFGIPSLDFAIGEAGQEQVMIQVSTAGSFPFPRVVVSGTRVSVRAADLSGHDVQVRVSWSDAL

Radius of gyration: 12.93 Å; chains: 1; bounding box: 30×29×32 Å

Secondary stru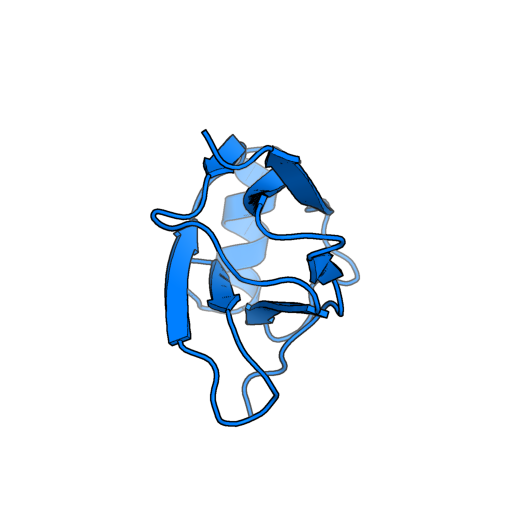cture (DSSP, 8-state):
-PPEEEEEE-SSSEEEEEEEE--HHHHHHHHHHHT-SSEEEEESSTTSPEEEEEE-SSEEEE-SS-B-TT-EEEEE-S--TTSS-EEEEEEEE--